Protein AF-A0AAW2EX28-F1 (afdb_monomer)

pLDDT: mean 81.15, std 15.86, range [37.78, 96.88]

Radius of gyration: 15.0 Å; Cα contacts (8 Å, |Δi|>4): 88; chains: 1; bounding box: 44×29×39 Å

Sequence (117 aa):
MNKTNVFTTDLMKIEGVGFDDLTNPDSEKSVLKVTCLFVCLLQKKEIMSGKHFNLENLKKVIDTQIHPSALKNPTYIEKRDHIVDMCNNRVRSKSNECEVLLKFYMCIVKEFTQAAL

InterPro domains:
  IPR006170 Pheromone/general odorant binding protein [PF01395] (33-110)
  IPR036728 Pheromone/general odorant binding protein superfamily [G3DSA:1.10.238.20] (1-113)
  IPR036728 Pheromone/general odorant binding protein superfamily [SSF47565] (33-113)

Secondary structure (DSSP, 8-state):
-------HHHHHHHHH--GGGGGSHHHHHHHHHHHHHHHHHHHHTTSEETTEE-HHHHHHHHHHHS-TTGGG-HHHHHHHHHHHHHHHHHHTT---HHHHHHHHHHHHHHHHHHTT-

Organism: NCBI:txid286306

Mean predicted aligned error: 7.69 Å

Structure (mmCIF, N/CA/C/O backbone):
data_AF-A0AAW2EX28-F1
#
_entry.id   AF-A0AAW2EX28-F1
#
loop_
_atom_site.group_PDB
_atom_site.id
_atom_site.type_symbol
_atom_site.label_atom_id
_atom_site.label_alt_id
_atom_site.label_comp_id
_atom_site.label_asym_id
_atom_site.label_entity_id
_atom_site.label_seq_id
_atom_site.pdbx_PDB_ins_code
_atom_site.Cartn_x
_atom_site.Cartn_y
_atom_site.Cartn_z
_atom_site.occupancy
_atom_site.B_iso_or_equiv
_atom_site.auth_seq_id
_atom_site.auth_comp_id
_atom_site.auth_asym_id
_atom_site.auth_atom_id
_atom_site.pdbx_PDB_model_num
ATOM 1 N N . MET A 1 1 ? -24.920 2.502 9.574 1.00 38.53 1 MET A N 1
ATOM 2 C CA . MET A 1 1 ? -23.735 3.210 10.114 1.00 38.53 1 MET A CA 1
ATOM 3 C C . MET A 1 1 ? -23.399 4.348 9.167 1.00 38.53 1 MET A C 1
ATOM 5 O O . MET A 1 1 ? -23.124 4.064 8.008 1.00 38.53 1 MET A O 1
ATOM 9 N N . ASN A 1 2 ? -23.468 5.600 9.629 1.00 37.78 2 ASN A N 1
ATOM 10 C CA . ASN A 1 2 ? -23.011 6.762 8.862 1.00 37.78 2 ASN A CA 1
ATOM 11 C C . ASN A 1 2 ? -21.507 6.609 8.607 1.00 37.78 2 ASN A C 1
ATOM 13 O O . ASN A 1 2 ? -20.696 6.798 9.512 1.00 37.78 2 ASN A O 1
ATOM 17 N N . LYS A 1 3 ? -21.138 6.181 7.399 1.00 49.06 3 LYS A N 1
ATOM 18 C CA . LYS A 1 3 ? -19.745 6.168 6.961 1.00 49.06 3 LYS A CA 1
ATOM 19 C C . LYS A 1 3 ? -19.385 7.614 6.607 1.00 49.06 3 LYS A C 1
ATOM 21 O O . LYS A 1 3 ? -20.112 8.250 5.854 1.00 49.06 3 LYS A O 1
ATOM 26 N N . THR A 1 4 ? -18.276 8.099 7.164 1.00 58.81 4 THR A N 1
ATOM 27 C CA . THR A 1 4 ? -17.566 9.361 6.863 1.00 58.81 4 THR A CA 1
ATOM 28 C C . THR A 1 4 ? -18.112 10.682 7.438 1.00 58.81 4 THR A C 1
ATOM 30 O O . THR A 1 4 ? -18.662 11.508 6.725 1.00 58.81 4 THR A O 1
ATOM 33 N N . ASN A 1 5 ? -17.796 10.946 8.717 1.00 68.56 5 ASN A N 1
ATOM 34 C CA . ASN A 1 5 ? -17.590 12.307 9.254 1.00 68.56 5 ASN A CA 1
ATOM 35 C C . ASN A 1 5 ? -16.153 12.775 8.936 1.00 68.56 5 ASN A C 1
ATOM 37 O O . ASN A 1 5 ? -15.330 12.943 9.844 1.00 68.56 5 ASN A O 1
ATOM 41 N N . VAL A 1 6 ? -15.830 12.871 7.645 1.00 68.00 6 VAL A N 1
ATOM 42 C CA . VAL A 1 6 ? -14.545 13.402 7.165 1.00 68.00 6 VAL A CA 1
ATOM 43 C C . VAL A 1 6 ? -14.787 14.828 6.707 1.00 68.00 6 VAL A C 1
ATOM 45 O O . VAL A 1 6 ? -15.605 15.058 5.819 1.00 68.00 6 VAL A O 1
ATOM 48 N N . PHE A 1 7 ? -14.106 15.778 7.334 1.00 75.62 7 PHE A N 1
ATOM 49 C CA . PHE A 1 7 ? -14.225 17.194 7.010 1.00 75.62 7 PHE A CA 1
ATOM 50 C C . PHE A 1 7 ? -13.067 17.634 6.112 1.00 75.62 7 PHE A C 1
ATOM 52 O O . PHE A 1 7 ? -12.005 17.015 6.088 1.00 75.62 7 PHE A O 1
ATOM 59 N N . THR A 1 8 ? -13.239 18.741 5.392 1.00 67.19 8 THR A N 1
ATOM 60 C CA . THR A 1 8 ? -12.163 19.346 4.584 1.00 67.19 8 THR A CA 1
ATOM 61 C C . THR A 1 8 ? -10.926 19.676 5.421 1.00 67.19 8 THR A C 1
ATOM 63 O O . THR A 1 8 ? -9.804 19.547 4.943 1.00 67.19 8 THR A O 1
ATOM 66 N N . THR A 1 9 ? -11.115 20.005 6.699 1.00 67.94 9 THR A N 1
ATOM 67 C CA . THR A 1 9 ? -10.035 20.208 7.673 1.00 67.94 9 THR A CA 1
ATOM 68 C C . THR A 1 9 ? -9.255 18.932 7.999 1.00 67.94 9 THR A C 1
ATOM 70 O O . THR A 1 9 ? -8.079 19.025 8.335 1.00 67.94 9 THR A O 1
ATOM 73 N N . ASP A 1 10 ? -9.866 17.746 7.887 1.00 63.66 10 ASP A N 1
ATOM 74 C CA . ASP A 1 10 ? -9.156 16.469 8.025 1.00 63.66 10 ASP A CA 1
ATOM 75 C C . ASP A 1 10 ? -8.267 16.210 6.785 1.00 63.66 10 ASP A C 1
ATOM 77 O O . ASP A 1 10 ? -7.167 15.681 6.924 1.00 63.66 10 ASP A O 1
ATOM 81 N N . LEU A 1 11 ? -8.702 16.632 5.585 1.00 64.25 11 LEU A N 1
ATOM 82 C CA . LEU A 1 11 ? -7.939 16.503 4.330 1.00 64.25 11 LEU A CA 1
ATOM 83 C C . LEU A 1 11 ? -6.726 17.442 4.282 1.00 64.25 11 LEU A C 1
ATOM 85 O O . LEU A 1 11 ? -5.627 17.001 3.958 1.00 64.25 11 LEU A O 1
ATOM 89 N N . MET A 1 12 ? -6.906 18.710 4.669 1.00 64.06 12 MET A N 1
ATOM 90 C CA . MET A 1 12 ? -5.826 19.711 4.696 1.00 64.06 12 MET A CA 1
ATOM 91 C C . MET A 1 12 ? -4.670 19.310 5.620 1.00 64.06 12 MET A C 1
ATOM 93 O O . MET A 1 12 ? -3.519 19.650 5.365 1.00 64.06 12 MET A O 1
ATOM 97 N N . LYS A 1 13 ? -4.954 18.551 6.685 1.00 65.56 13 LYS A N 1
ATOM 98 C CA . LYS A 1 13 ? -3.911 18.040 7.579 1.00 65.56 13 LYS A CA 1
ATOM 99 C C . LYS A 1 13 ? -3.003 17.024 6.893 1.00 65.56 13 LYS A C 1
ATOM 101 O O . LYS A 1 13 ? -1.844 16.952 7.255 1.00 65.56 13 LYS A O 1
ATOM 106 N N . ILE A 1 14 ? -3.472 16.268 5.903 1.00 62.50 14 ILE A N 1
ATOM 107 C CA . ILE A 1 14 ? -2.623 15.287 5.207 1.00 62.50 14 ILE A CA 1
ATOM 108 C C . ILE A 1 14 ? -1.644 15.943 4.243 1.00 62.50 14 ILE A C 1
ATOM 110 O O . ILE A 1 14 ? -0.520 15.466 4.128 1.00 62.50 14 ILE A O 1
ATOM 114 N N . GLU A 1 15 ? -2.032 17.042 3.597 1.00 53.88 15 GLU A N 1
ATOM 115 C CA . GLU A 1 15 ? -1.130 17.794 2.714 1.00 53.88 15 GLU A CA 1
ATOM 116 C C . GLU A 1 15 ? 0.044 18.428 3.481 1.00 53.88 15 GLU A C 1
ATOM 118 O O . GLU A 1 15 ? 1.093 18.673 2.892 1.00 53.88 15 GLU A O 1
ATOM 123 N N . GLY A 1 16 ? -0.108 18.651 4.794 1.00 47.88 16 GLY A N 1
ATOM 124 C CA . GLY A 1 16 ? 0.927 19.209 5.670 1.00 47.88 16 GLY A CA 1
ATOM 125 C C . GLY A 1 16 ? 1.686 18.203 6.544 1.00 47.88 16 GLY A C 1
ATOM 126 O O . GLY A 1 16 ? 2.648 18.602 7.189 1.00 47.88 16 GLY A O 1
ATOM 127 N N . VAL A 1 17 ? 1.284 16.927 6.599 1.00 51.91 17 VAL A N 1
ATOM 128 C CA . VAL A 1 17 ? 1.885 15.933 7.510 1.00 51.91 17 VAL A CA 1
ATOM 129 C C . VAL A 1 17 ? 3.106 15.278 6.859 1.00 51.91 17 VAL A C 1
ATOM 131 O O . VAL A 1 17 ? 2.989 14.413 5.989 1.00 51.91 17 VAL A O 1
ATOM 134 N N . GLY A 1 18 ? 4.298 15.674 7.315 1.00 51.56 18 GLY A N 1
ATOM 135 C CA . GLY A 1 18 ? 5.531 14.911 7.105 1.00 51.56 18 GLY A CA 1
ATOM 136 C C . GLY A 1 18 ? 5.547 13.615 7.931 1.00 51.56 18 GLY A C 1
ATOM 137 O O . GLY A 1 18 ? 4.751 13.445 8.853 1.00 51.56 18 GLY A O 1
ATOM 138 N N . PHE A 1 19 ? 6.471 12.692 7.633 1.00 52.28 19 PHE A N 1
ATOM 139 C CA . PHE A 1 19 ? 6.622 11.426 8.381 1.00 52.28 19 PHE A CA 1
ATOM 140 C C . PHE A 1 19 ? 6.750 11.620 9.898 1.00 52.28 19 PHE A C 1
ATOM 142 O O . PHE A 1 19 ? 6.268 10.780 10.658 1.00 52.28 19 PHE A O 1
ATOM 149 N N . ASP A 1 20 ? 7.344 12.736 10.319 1.00 52.22 20 ASP A N 1
ATOM 150 C CA . ASP A 1 20 ? 7.580 13.070 11.723 1.00 52.22 20 ASP A CA 1
ATOM 151 C C . ASP A 1 20 ? 6.325 13.600 12.443 1.00 52.22 20 ASP A C 1
ATOM 153 O O . ASP A 1 20 ? 6.171 13.390 13.648 1.00 52.22 20 ASP A O 1
ATOM 157 N N . ASP A 1 21 ? 5.364 14.182 11.715 1.00 52.53 21 ASP A N 1
ATOM 158 C CA . ASP A 1 21 ? 4.127 14.747 12.283 1.00 52.53 21 ASP A CA 1
ATOM 159 C C . ASP A 1 21 ? 3.092 13.685 12.678 1.00 52.53 21 ASP A C 1
ATOM 161 O O . ASP A 1 21 ? 2.112 13.983 13.365 1.00 52.53 21 ASP A O 1
ATOM 165 N N . LEU 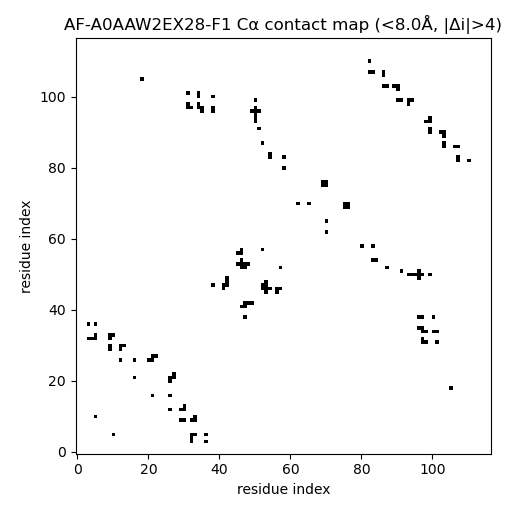A 1 22 ? 3.307 12.425 12.289 1.00 53.34 22 LEU A N 1
ATOM 166 C CA . LEU A 1 22 ? 2.454 11.283 12.641 1.00 53.34 22 LEU A CA 1
ATOM 167 C C . LEU A 1 22 ? 2.624 10.819 14.098 1.00 53.34 22 LEU A C 1
ATOM 169 O O . LEU A 1 22 ? 1.967 9.868 14.516 1.00 53.34 22 LEU A O 1
ATOM 173 N N . THR A 1 23 ? 3.496 11.476 14.868 1.00 51.41 23 THR A N 1
ATOM 174 C CA . THR A 1 23 ? 3.657 11.264 16.317 1.00 51.41 23 THR A CA 1
ATOM 175 C C . THR A 1 23 ? 2.709 12.118 17.168 1.00 51.41 23 THR A C 1
ATOM 177 O O . THR A 1 23 ? 2.577 11.867 18.366 1.00 51.41 23 THR A O 1
ATOM 180 N N . ASN A 1 24 ? 2.010 13.095 16.574 1.00 58.97 24 ASN A N 1
ATOM 181 C CA . ASN A 1 24 ? 0.991 13.883 17.266 1.00 58.97 24 ASN A CA 1
ATOM 182 C C . ASN A 1 24 ? -0.359 13.115 17.321 1.00 58.97 24 ASN A C 1
ATOM 184 O O . ASN A 1 24 ? -0.897 12.745 16.279 1.00 58.97 24 ASN A O 1
ATOM 188 N N . PRO A 1 25 ? -0.973 12.902 18.500 1.00 59.25 25 PRO A N 1
ATOM 189 C CA . PRO A 1 25 ? -2.233 12.152 18.621 1.00 59.25 25 PRO A CA 1
ATOM 190 C C . PRO A 1 25 ? -3.410 12.734 17.813 1.00 59.25 25 PRO A C 1
ATOM 192 O O . PRO A 1 25 ? -4.261 11.997 17.303 1.00 59.25 25 PRO A O 1
ATOM 195 N N . ASP A 1 26 ? -3.474 14.062 17.671 1.00 61.19 26 ASP A N 1
ATOM 196 C CA . ASP A 1 26 ? -4.549 14.735 16.930 1.00 61.19 26 ASP A CA 1
ATOM 197 C C . ASP A 1 26 ? -4.356 14.647 15.409 1.00 61.19 26 ASP A C 1
ATOM 199 O O . ASP A 1 26 ? -5.339 14.617 14.647 1.00 61.19 26 ASP A O 1
ATOM 203 N N . SER A 1 27 ? -3.100 14.581 14.951 1.00 65.00 27 SER A N 1
ATOM 204 C CA . SER A 1 27 ? -2.789 14.298 13.549 1.00 65.00 27 SER A CA 1
ATOM 205 C C . SER A 1 27 ? -3.078 12.827 13.245 1.00 65.00 27 SER A C 1
ATOM 207 O O . SER A 1 27 ? -3.762 12.556 12.262 1.00 65.00 27 SER A O 1
ATOM 209 N N . GLU A 1 28 ? -2.716 11.894 14.135 1.00 68.31 28 GLU A N 1
ATOM 210 C CA . GLU A 1 28 ? -2.974 10.456 13.987 1.00 68.31 28 GLU A CA 1
ATOM 211 C C . GLU A 1 28 ? -4.470 10.160 13.797 1.00 68.31 28 GLU A C 1
ATOM 213 O O . GLU A 1 28 ? -4.863 9.444 12.871 1.00 68.31 28 GLU A O 1
ATOM 218 N N . LYS A 1 29 ? -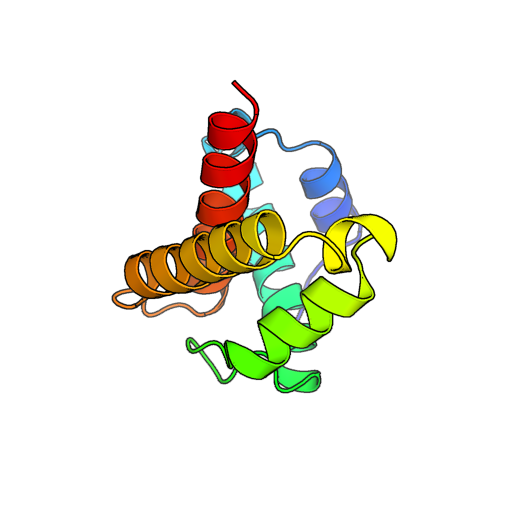5.339 10.782 14.606 1.00 76.25 29 LYS A N 1
ATOM 219 C CA . LYS A 1 29 ? -6.797 10.619 14.486 1.00 76.25 29 LYS A CA 1
ATOM 220 C C . LYS A 1 29 ? -7.356 11.187 13.179 1.00 76.25 29 LYS A C 1
ATOM 222 O O . LYS A 1 29 ? -8.249 10.585 12.579 1.00 76.25 29 LYS A O 1
ATOM 227 N N . SER A 1 30 ? -6.863 12.349 12.749 1.00 76.75 30 SER A N 1
ATOM 228 C CA . SER A 1 30 ? -7.306 12.990 11.501 1.00 76.75 30 SER A CA 1
ATOM 229 C C . SER A 1 30 ? -6.848 12.173 10.285 1.00 76.75 30 SER A C 1
ATOM 231 O O . SER A 1 30 ? -7.639 11.890 9.385 1.00 76.75 30 SER A O 1
ATOM 233 N N . VAL A 1 31 ? -5.602 11.694 10.314 1.00 79.69 31 VAL A N 1
ATOM 234 C CA . VAL A 1 31 ? -5.014 10.829 9.287 1.00 79.69 31 VAL A CA 1
ATOM 235 C C . VAL A 1 31 ? -5.775 9.510 9.188 1.00 79.69 31 VAL A C 1
ATOM 237 O O . VAL A 1 31 ? -6.139 9.113 8.084 1.00 79.69 31 VAL A O 1
ATOM 240 N N . LEU A 1 32 ? -6.110 8.869 10.315 1.00 82.69 32 LEU A N 1
ATOM 241 C CA . LEU A 1 32 ? -6.906 7.636 10.324 1.00 82.69 32 LEU A CA 1
ATOM 242 C C . LEU A 1 32 ? -8.295 7.813 9.697 1.00 82.69 32 LEU A C 1
ATOM 244 O O . LEU A 1 32 ? -8.761 6.936 8.972 1.00 82.69 32 LEU A O 1
ATOM 248 N N . LYS A 1 33 ? -8.971 8.944 9.936 1.00 84.75 33 LYS A N 1
ATOM 249 C CA . LYS A 1 33 ? -10.270 9.219 9.296 1.00 84.75 33 LYS A CA 1
ATOM 250 C C . LYS A 1 33 ? -10.155 9.293 7.778 1.00 84.75 33 LYS A C 1
ATOM 252 O O . LYS A 1 33 ? -11.003 8.752 7.068 1.00 84.75 33 LYS A O 1
ATOM 257 N N . VAL A 1 34 ? -9.129 9.973 7.279 1.00 83.38 34 VAL A N 1
ATOM 258 C CA . VAL A 1 34 ? -8.938 10.120 5.838 1.00 83.38 34 VAL A CA 1
ATOM 259 C C . VAL A 1 34 ? -8.435 8.820 5.217 1.00 83.38 34 VAL A C 1
ATOM 261 O O . VAL A 1 34 ? -8.909 8.453 4.144 1.00 83.38 34 VAL A O 1
ATOM 264 N N . THR A 1 35 ? -7.572 8.049 5.884 1.00 87.06 35 THR A N 1
ATOM 265 C CA . THR A 1 35 ? -7.240 6.709 5.382 1.00 87.06 35 THR A CA 1
ATOM 266 C C . THR A 1 35 ? -8.461 5.801 5.366 1.00 87.06 35 THR A C 1
ATOM 268 O O . THR A 1 35 ? -8.633 5.071 4.396 1.00 87.06 35 THR A O 1
ATOM 271 N N . CYS A 1 36 ? -9.387 5.904 6.325 1.00 90.75 36 CYS A N 1
ATOM 272 C CA . CYS A 1 36 ? -10.675 5.210 6.228 1.00 90.75 36 CYS A CA 1
ATOM 273 C C . CYS A 1 36 ? -11.513 5.654 5.013 1.00 90.75 36 CYS A C 1
ATOM 275 O O . CYS A 1 36 ? -12.166 4.820 4.381 1.00 90.75 36 CYS A O 1
ATOM 277 N N . LEU A 1 37 ? -11.498 6.944 4.652 1.00 89.25 37 LEU A N 1
ATOM 278 C CA . LEU A 1 37 ? -12.126 7.411 3.410 1.00 89.25 37 LEU A CA 1
ATOM 279 C C . LEU A 1 37 ? -11.468 6.762 2.187 1.00 89.25 37 LEU A C 1
ATOM 281 O O . LEU A 1 37 ? -12.174 6.250 1.318 1.00 89.25 37 LEU A O 1
ATOM 285 N N . PHE A 1 38 ? -10.136 6.724 2.135 1.00 88.69 38 PHE A N 1
ATOM 286 C CA . PHE A 1 38 ? -9.421 6.066 1.044 1.00 88.69 38 PHE A CA 1
ATOM 287 C C . PHE A 1 38 ? -9.695 4.564 0.986 1.00 88.69 38 PHE A C 1
ATOM 289 O O . PHE A 1 38 ? -9.922 4.059 -0.107 1.00 88.69 38 PHE A O 1
ATOM 296 N N . VAL A 1 39 ? -9.776 3.857 2.117 1.00 93.00 39 VAL A N 1
ATOM 297 C CA . VAL A 1 39 ? -10.197 2.445 2.139 1.00 93.00 39 VAL A CA 1
ATOM 298 C C . VAL A 1 39 ? -11.559 2.281 1.465 1.00 93.00 39 VAL A C 1
ATOM 300 O O . VAL A 1 39 ? -11.704 1.425 0.597 1.00 93.00 39 VAL A O 1
ATOM 303 N N . CYS A 1 40 ? -12.537 3.132 1.789 1.00 91.94 40 CYS A N 1
ATOM 304 C CA . CYS A 1 40 ? -13.861 3.092 1.161 1.00 91.94 40 CYS A CA 1
ATOM 305 C C . CYS A 1 40 ? -13.782 3.270 -0.370 1.00 91.94 40 CYS A C 1
ATOM 307 O O . CYS A 1 40 ? -14.419 2.534 -1.128 1.00 91.94 40 CYS A O 1
ATOM 309 N N . LEU A 1 41 ? -12.961 4.214 -0.841 1.00 90.31 41 LEU A N 1
ATOM 310 C CA . LEU A 1 41 ? -12.749 4.451 -2.272 1.00 90.31 41 LEU A CA 1
ATOM 311 C C . LEU A 1 41 ? -12.033 3.278 -2.959 1.00 90.31 41 LEU A C 1
ATOM 313 O O . LEU A 1 41 ? -12.440 2.865 -4.045 1.00 90.31 41 LEU A O 1
ATOM 317 N N . LEU A 1 42 ? -11.003 2.718 -2.323 1.00 92.06 42 LEU A N 1
ATOM 318 C CA . LEU A 1 42 ? -10.237 1.578 -2.831 1.00 92.06 42 LEU A CA 1
ATOM 319 C C . LEU A 1 42 ? -11.077 0.298 -2.868 1.00 92.06 42 LEU A C 1
ATOM 321 O O . LEU A 1 42 ? -10.948 -0.483 -3.809 1.00 92.06 42 LEU A O 1
ATOM 325 N N . GLN A 1 43 ? -11.981 0.109 -1.905 1.00 94.38 43 GLN A N 1
ATOM 326 C CA . GLN A 1 43 ? -12.970 -0.970 -1.926 1.00 94.38 43 GLN A CA 1
ATOM 327 C C . GLN A 1 43 ? -13.938 -0.819 -3.100 1.00 94.38 43 GLN A C 1
ATOM 329 O O . GLN A 1 43 ? -14.170 -1.776 -3.834 1.00 94.38 43 GLN A O 1
ATOM 334 N N . LYS A 1 44 ? -14.438 0.398 -3.357 1.00 92.06 44 LYS A N 1
ATOM 335 C CA . LYS A 1 44 ? -15.291 0.681 -4.526 1.00 92.06 44 LYS A CA 1
ATOM 336 C C . LYS A 1 44 ? -14.571 0.452 -5.865 1.00 92.06 44 LYS A C 1
ATOM 338 O O . LYS A 1 44 ? -15.226 0.233 -6.879 1.00 92.06 44 LYS A O 1
ATOM 343 N N . LYS A 1 45 ? -13.240 0.533 -5.877 1.00 88.94 45 LYS A N 1
ATOM 344 C CA . LYS A 1 45 ? -12.381 0.274 -7.042 1.00 88.94 45 LYS A CA 1
ATOM 345 C C . LYS A 1 45 ? -11.845 -1.160 -7.099 1.00 88.94 45 LYS A C 1
ATOM 347 O O . LYS A 1 45 ? -11.009 -1.435 -7.950 1.00 88.94 45 LYS A O 1
ATOM 352 N N . GLU A 1 46 ? -12.288 -2.043 -6.202 1.00 93.38 46 GLU A N 1
ATOM 353 C CA . GLU A 1 46 ? -11.845 -3.445 -6.132 1.00 93.38 46 GLU A CA 1
ATOM 354 C C . GLU A 1 46 ? -10.320 -3.604 -5.961 1.00 93.38 46 GLU A C 1
ATOM 356 O O . GLU A 1 46 ? -9.716 -4.602 -6.362 1.00 93.38 46 GLU A O 1
ATOM 361 N N . ILE A 1 47 ? -9.682 -2.598 -5.353 1.00 94.81 47 ILE A N 1
ATOM 362 C CA . ILE A 1 47 ? -8.257 -2.600 -4.991 1.00 94.81 47 ILE A CA 1
ATOM 363 C C . ILE A 1 47 ? -8.076 -3.151 -3.574 1.00 94.81 47 ILE A C 1
ATOM 365 O O . ILE A 1 47 ? -7.041 -3.732 -3.258 1.00 94.81 47 ILE A O 1
ATOM 369 N N . MET A 1 48 ? -9.086 -3.002 -2.716 1.00 94.69 48 MET A N 1
ATOM 370 C CA . MET A 1 48 ? -9.112 -3.588 -1.378 1.00 94.69 48 MET A CA 1
ATOM 371 C C . MET A 1 48 ? -10.409 -4.357 -1.140 1.00 94.69 48 MET A C 1
ATOM 373 O O . MET A 1 48 ? -11.464 -3.989 -1.647 1.00 94.69 48 MET A O 1
ATOM 377 N N . SER A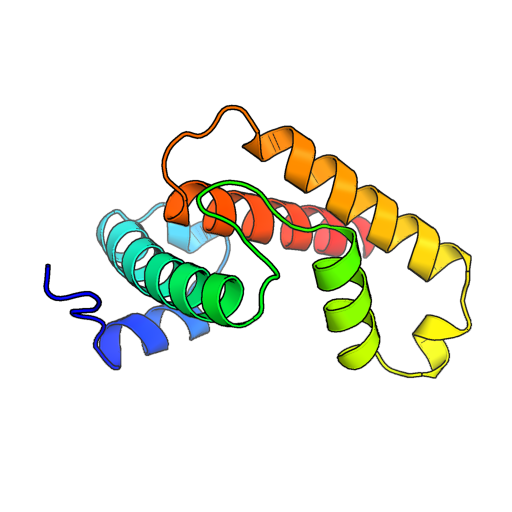 1 49 ? -10.338 -5.392 -0.3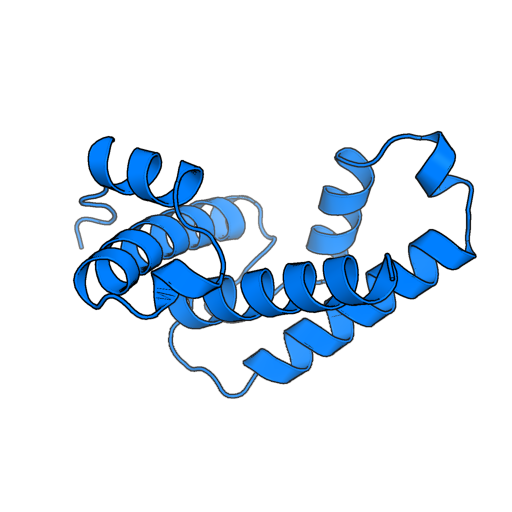08 1.00 94.56 49 SER A N 1
ATOM 378 C CA . SER A 1 49 ? -11.498 -6.087 0.253 1.00 94.56 49 SER A CA 1
ATOM 379 C C . SER A 1 49 ? -11.289 -6.260 1.755 1.00 94.56 49 SER A C 1
ATOM 381 O O . SER A 1 49 ? -10.469 -7.067 2.210 1.00 94.56 49 SER A O 1
ATOM 383 N N . GLY A 1 50 ? -11.974 -5.420 2.536 1.00 92.19 50 GLY A N 1
ATOM 384 C CA . GLY A 1 50 ? -11.681 -5.246 3.956 1.00 92.19 50 GLY A CA 1
ATOM 385 C C . GLY A 1 50 ? -10.217 -4.853 4.164 1.00 92.19 50 GLY A C 1
ATOM 386 O O . GLY A 1 50 ? -9.740 -3.865 3.612 1.00 92.19 50 GLY A O 1
ATOM 387 N N . LYS A 1 51 ? -9.489 -5.686 4.913 1.00 93.12 51 LYS A N 1
ATOM 388 C CA . LYS A 1 51 ? -8.067 -5.510 5.249 1.00 93.12 51 LYS A CA 1
ATOM 389 C C . LYS A 1 51 ? -7.069 -6.048 4.212 1.00 93.12 51 LYS A C 1
ATOM 391 O O . LYS A 1 51 ? -5.872 -6.037 4.476 1.00 93.12 51 LYS A O 1
ATOM 396 N N . HIS A 1 52 ? -7.531 -6.590 3.087 1.00 95.50 52 HIS A N 1
ATOM 397 C CA . HIS A 1 52 ? -6.659 -7.233 2.101 1.00 95.50 52 HIS A CA 1
ATOM 398 C C . HIS A 1 52 ? -6.577 -6.403 0.823 1.00 95.50 52 HIS A C 1
ATOM 400 O O . HIS A 1 52 ? -7.601 -5.936 0.325 1.00 95.50 52 HIS A O 1
ATOM 406 N N . PHE A 1 53 ? -5.373 -6.264 0.272 1.00 96.00 53 PHE A N 1
ATOM 407 C CA . PHE A 1 53 ? -5.152 -5.646 -1.031 1.00 96.00 53 PHE A CA 1
ATOM 408 C C . PHE A 1 53 ? -5.267 -6.676 -2.155 1.00 96.00 53 PHE A C 1
ATOM 410 O O . PHE A 1 53 ? -4.710 -7.771 -2.070 1.00 96.00 53 PHE A O 1
ATOM 417 N N . ASN A 1 54 ? -5.921 -6.291 -3.246 1.00 96.75 54 ASN A N 1
ATOM 418 C CA . ASN A 1 54 ? -5.721 -6.913 -4.544 1.00 96.75 54 ASN A CA 1
ATOM 419 C C . ASN A 1 54 ? -4.458 -6.298 -5.165 1.00 96.75 54 ASN A C 1
ATOM 421 O O . ASN A 1 54 ? -4.509 -5.236 -5.788 1.00 96.75 54 ASN A O 1
ATOM 425 N N . LEU A 1 55 ? -3.314 -6.949 -4.942 1.00 95.31 55 LEU A N 1
ATOM 426 C CA . LEU A 1 55 ? -2.008 -6.431 -5.359 1.00 95.31 55 LEU A CA 1
ATOM 427 C C . LEU A 1 55 ? -1.880 -6.299 -6.876 1.00 95.31 55 LEU A C 1
ATOM 429 O O . LEU A 1 55 ? -1.218 -5.380 -7.344 1.00 95.31 55 LEU A O 1
ATOM 433 N N . GLU A 1 56 ? -2.543 -7.161 -7.645 1.00 94.81 56 GLU A N 1
ATOM 434 C CA . GLU A 1 56 ? -2.537 -7.073 -9.104 1.00 94.81 56 GLU A CA 1
ATOM 435 C C . GLU A 1 56 ? -3.249 -5.799 -9.580 1.00 94.81 56 GLU A C 1
ATOM 437 O O . GLU A 1 56 ? -2.685 -5.018 -10.348 1.00 94.81 56 GLU A O 1
ATOM 442 N N . ASN A 1 57 ? -4.458 -5.538 -9.074 1.00 94.44 57 ASN A N 1
ATOM 443 C CA . ASN A 1 57 ? -5.194 -4.315 -9.401 1.00 94.44 57 ASN A CA 1
ATOM 444 C C . ASN A 1 57 ? -4.469 -3.065 -8.896 1.00 94.44 57 ASN A C 1
ATOM 446 O O . ASN A 1 57 ? -4.420 -2.058 -9.601 1.00 94.44 57 ASN A O 1
ATOM 450 N N . LEU A 1 58 ? -3.874 -3.130 -7.702 1.00 94.12 58 LEU A N 1
ATOM 451 C CA . LEU A 1 58 ? -3.083 -2.032 -7.156 1.00 94.12 58 LEU A CA 1
ATOM 452 C C . LEU A 1 58 ? -1.893 -1.690 -8.063 1.00 94.12 58 LEU A C 1
ATOM 454 O O . LEU A 1 58 ? -1.718 -0.524 -8.408 1.00 94.12 58 LEU A O 1
ATOM 458 N N . LYS A 1 59 ? -1.107 -2.691 -8.481 1.00 93.44 59 LYS A N 1
ATOM 459 C CA . LYS A 1 59 ? 0.049 -2.504 -9.373 1.00 93.44 59 LYS A CA 1
ATOM 460 C C . LYS A 1 59 ? -0.370 -1.889 -10.711 1.00 93.44 59 LYS A C 1
ATOM 462 O O . LYS A 1 59 ? 0.226 -0.895 -11.114 1.00 93.44 59 LYS A O 1
ATOM 467 N N . LYS A 1 60 ? -1.471 -2.361 -11.311 1.00 91.75 60 LYS A N 1
ATOM 468 C CA . LYS A 1 60 ? -2.047 -1.765 -12.534 1.00 91.75 60 LYS A CA 1
ATOM 469 C C . LYS A 1 60 ? -2.437 -0.301 -12.345 1.00 91.75 60 LYS A C 1
ATOM 471 O O . LYS A 1 60 ? -2.185 0.525 -13.214 1.00 91.75 60 LYS A O 1
ATOM 476 N N . VAL A 1 61 ? -3.050 0.049 -11.215 1.00 89.69 61 VAL A N 1
ATOM 477 C CA . VAL A 1 61 ? -3.395 1.449 -10.924 1.00 89.69 61 VAL A CA 1
ATOM 478 C C . VAL A 1 61 ? -2.135 2.292 -10.766 1.00 89.69 61 VAL A C 1
ATOM 480 O O . VAL A 1 61 ? -2.081 3.393 -11.307 1.00 89.69 61 VAL A O 1
ATOM 483 N N . ILE A 1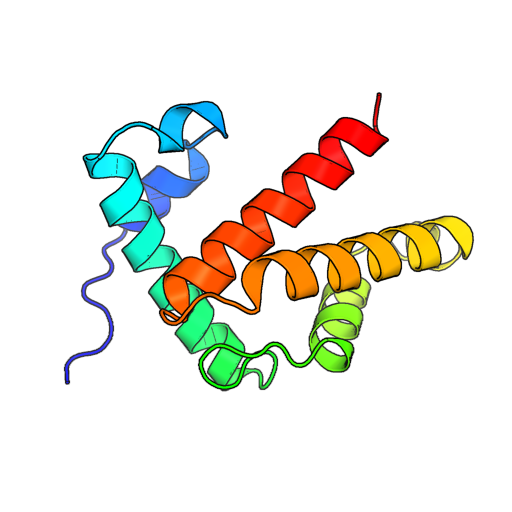 62 ? -1.106 1.773 -10.096 1.00 88.56 62 ILE A N 1
ATOM 484 C CA . ILE A 1 62 ? 0.185 2.456 -9.994 1.00 88.56 62 ILE A CA 1
ATOM 485 C C . ILE A 1 62 ? 0.799 2.659 -11.390 1.00 88.56 62 ILE A C 1
ATOM 487 O O . ILE A 1 62 ? 1.264 3.760 -11.675 1.00 88.56 62 ILE A O 1
ATOM 491 N N . ASP A 1 63 ? 0.719 1.671 -12.288 1.00 89.06 63 ASP A N 1
ATOM 492 C CA . ASP A 1 63 ? 1.183 1.813 -13.675 1.00 89.06 63 ASP A CA 1
ATOM 493 C C . ASP A 1 63 ? 0.516 2.999 -14.387 1.00 89.06 63 ASP A C 1
ATOM 495 O O . ASP A 1 63 ? 1.191 3.766 -15.069 1.00 89.06 63 ASP A O 1
ATOM 499 N N . THR A 1 64 ? -0.792 3.210 -14.185 1.00 86.88 64 THR A N 1
ATOM 500 C CA . THR A 1 64 ? -1.518 4.329 -14.822 1.00 86.88 64 THR A CA 1
ATOM 501 C C . THR A 1 64 ? -1.105 5.717 -14.328 1.00 86.88 64 THR A C 1
ATOM 503 O O . THR A 1 64 ? -1.398 6.704 -14.998 1.00 86.88 64 THR A O 1
ATOM 506 N N . GLN A 1 65 ? -0.445 5.809 -13.171 1.00 82.81 65 GLN A N 1
ATOM 507 C CA . GLN A 1 65 ? -0.040 7.074 -12.545 1.00 82.81 65 GLN A CA 1
ATOM 508 C C . GLN A 1 65 ? 1.429 7.428 -12.811 1.00 82.81 65 GLN A C 1
ATOM 510 O O . GLN A 1 65 ? 1.888 8.510 -12.446 1.00 82.81 65 GLN A O 1
ATOM 515 N N . ILE A 1 66 ? 2.190 6.517 -13.420 1.00 82.75 66 ILE A N 1
ATOM 516 C CA . ILE A 1 66 ? 3.630 6.661 -13.627 1.00 82.75 66 ILE A CA 1
ATOM 517 C C . ILE A 1 66 ? 3.913 7.083 -15.070 1.00 82.75 66 ILE A C 1
ATOM 519 O O . ILE A 1 66 ? 3.244 6.664 -16.013 1.00 82.75 66 ILE A O 1
ATOM 523 N N . HIS A 1 67 ? 4.938 7.920 -15.255 1.00 83.94 67 HIS A N 1
ATOM 524 C CA . HIS A 1 67 ? 5.330 8.385 -16.581 1.00 83.94 67 HIS A CA 1
ATOM 525 C C . HIS A 1 67 ? 5.687 7.196 -17.504 1.00 83.94 67 HIS A C 1
ATOM 527 O O . HIS A 1 67 ? 6.450 6.316 -17.088 1.00 83.94 67 HIS A O 1
ATOM 533 N N . PRO A 1 68 ? 5.241 7.177 -18.778 1.00 83.31 68 PRO A N 1
ATOM 534 C CA . PRO A 1 68 ? 5.456 6.042 -19.681 1.00 83.31 68 PRO A CA 1
ATOM 535 C C . PRO A 1 68 ? 6.920 5.625 -19.870 1.00 83.31 68 PRO A C 1
ATOM 537 O O . PRO A 1 68 ? 7.198 4.474 -20.188 1.00 83.31 68 PRO A O 1
ATOM 540 N N . SER A 1 69 ? 7.879 6.538 -19.684 1.00 83.75 69 SER A N 1
ATOM 541 C CA . SER A 1 69 ? 9.310 6.207 -19.749 1.00 83.75 69 SER A CA 1
ATOM 542 C C . SER A 1 69 ? 9.787 5.342 -18.578 1.00 83.75 69 SER A C 1
ATOM 544 O O . SER A 1 69 ? 10.645 4.490 -18.782 1.00 83.75 69 SER A O 1
ATOM 546 N N . ALA A 1 70 ? 9.223 5.509 -17.379 1.00 79.19 70 ALA A N 1
ATOM 547 C CA . ALA A 1 70 ? 9.559 4.680 -16.222 1.00 79.19 70 ALA A CA 1
ATOM 548 C C . ALA A 1 70 ? 8.972 3.265 -16.354 1.00 79.19 70 ALA A C 1
ATOM 550 O O . ALA A 1 70 ? 9.616 2.300 -15.952 1.00 79.19 70 ALA A O 1
ATOM 551 N N . LEU A 1 71 ? 7.823 3.120 -17.026 1.00 82.31 71 LEU A N 1
ATOM 552 C CA . LEU A 1 71 ? 7.250 1.814 -17.388 1.00 82.31 71 LEU A CA 1
ATOM 553 C C . LEU A 1 71 ? 8.090 1.039 -18.415 1.00 82.31 71 LEU A C 1
ATOM 555 O O . LEU A 1 71 ? 7.945 -0.170 -18.550 1.00 82.31 71 LEU A O 1
ATOM 559 N N . LYS A 1 72 ? 8.985 1.710 -19.146 1.00 87.38 72 LYS A N 1
ATOM 560 C CA . LYS A 1 72 ? 9.920 1.042 -20.065 1.00 87.38 72 LYS A CA 1
ATOM 561 C C . LYS A 1 72 ? 11.172 0.517 -19.368 1.00 87.38 72 LYS A C 1
ATOM 563 O O . LYS A 1 72 ? 11.981 -0.122 -20.031 1.00 87.38 72 LYS A O 1
ATOM 568 N N . ASN A 1 73 ? 11.355 0.800 -18.078 1.00 88.44 73 ASN A N 1
ATOM 569 C CA . ASN A 1 73 ? 12.490 0.327 -17.297 1.00 88.44 73 ASN A CA 1
ATOM 570 C C . ASN A 1 73 ? 12.074 -0.909 -16.471 1.00 88.44 73 ASN A C 1
ATOM 572 O O . ASN A 1 73 ? 11.418 -0.746 -15.438 1.00 88.44 73 ASN A O 1
ATOM 576 N N . PRO A 1 74 ? 12.467 -2.135 -16.874 1.00 88.25 74 PRO A N 1
ATOM 577 C CA . PRO A 1 74 ? 12.088 -3.358 -16.163 1.00 88.25 74 PRO A CA 1
ATOM 578 C C . PRO A 1 74 ? 12.573 -3.362 -14.712 1.00 88.25 74 PRO A C 1
ATOM 580 O O . PRO A 1 74 ? 11.836 -3.756 -13.817 1.00 88.25 74 PRO A O 1
ATOM 583 N N . THR A 1 75 ? 13.769 -2.825 -14.457 1.00 90.06 75 THR A N 1
ATOM 584 C CA . THR A 1 75 ? 14.346 -2.739 -13.109 1.00 90.06 75 THR A CA 1
ATOM 585 C C . THR A 1 75 ? 13.518 -1.844 -12.190 1.00 90.06 75 THR A C 1
ATOM 587 O O . THR A 1 75 ? 13.385 -2.123 -10.999 1.00 90.06 75 THR A O 1
ATOM 590 N N . TYR A 1 76 ? 12.932 -0.771 -12.726 1.00 87.50 7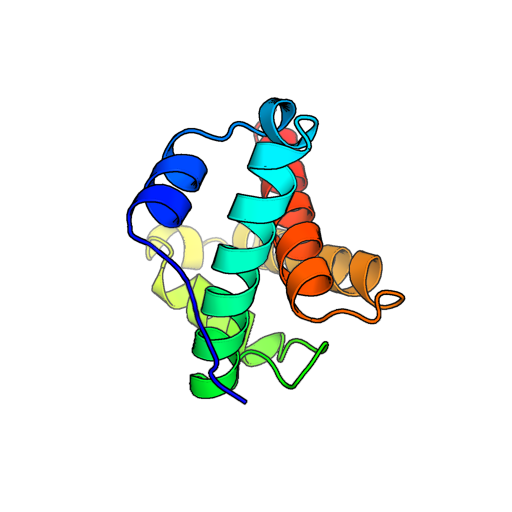6 TYR A N 1
ATOM 591 C CA . TYR A 1 76 ? 12.033 0.084 -11.953 1.00 87.50 76 TYR A CA 1
ATOM 592 C C . TYR A 1 76 ? 10.737 -0.653 -11.587 1.00 87.50 76 TYR A C 1
ATOM 594 O O . TYR A 1 76 ? 10.310 -0.600 -10.432 1.00 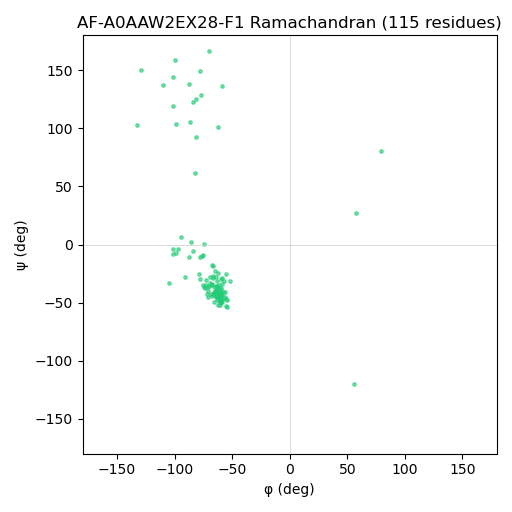87.50 76 TYR A O 1
ATOM 602 N N . ILE A 1 77 ? 10.146 -1.370 -12.549 1.00 90.12 77 ILE A N 1
ATOM 603 C CA . ILE A 1 77 ? 8.933 -2.176 -12.344 1.00 90.12 77 ILE A CA 1
ATOM 604 C C . ILE A 1 77 ? 9.175 -3.257 -11.286 1.00 90.12 77 ILE A C 1
ATOM 606 O O . ILE A 1 77 ? 8.414 -3.346 -10.326 1.00 90.12 77 ILE A O 1
ATOM 610 N N . GLU A 1 78 ? 10.263 -4.019 -11.411 1.00 92.38 78 GLU A N 1
ATOM 611 C CA . GLU A 1 78 ? 10.633 -5.070 -10.456 1.00 92.38 78 GLU A CA 1
ATOM 612 C C . GLU A 1 78 ? 10.842 -4.509 -9.046 1.00 92.38 78 GLU A C 1
ATOM 614 O O . GLU A 1 78 ? 10.306 -5.045 -8.075 1.00 92.38 78 GLU A O 1
ATOM 619 N N . LYS A 1 79 ? 11.572 -3.390 -8.922 1.00 91.31 79 LYS A N 1
ATOM 620 C CA . LYS A 1 79 ? 11.816 -2.738 -7.627 1.00 91.31 79 LYS A CA 1
ATOM 621 C C . LYS A 1 79 ? 10.515 -2.256 -6.988 1.00 91.31 79 LYS A C 1
ATOM 623 O O . LYS A 1 79 ? 10.293 -2.496 -5.802 1.00 91.31 79 LYS A O 1
ATOM 628 N N . ARG A 1 80 ? 9.644 -1.600 -7.759 1.00 91.62 80 ARG A N 1
ATOM 629 C CA . ARG A 1 80 ? 8.329 -1.155 -7.280 1.00 91.62 80 ARG A CA 1
ATOM 630 C C . ARG A 1 80 ? 7.481 -2.339 -6.823 1.00 91.62 80 ARG A C 1
ATOM 632 O O . ARG A 1 80 ? 6.922 -2.284 -5.730 1.00 91.62 80 ARG A O 1
ATOM 639 N N . ASP A 1 81 ? 7.377 -3.384 -7.638 1.00 94.94 81 ASP A N 1
ATOM 640 C CA . ASP A 1 81 ? 6.549 -4.549 -7.325 1.00 94.94 81 ASP A CA 1
ATOM 641 C C . ASP A 1 81 ? 7.043 -5.258 -6.066 1.00 94.94 81 ASP A C 1
ATOM 643 O O . ASP A 1 81 ? 6.235 -5.594 -5.200 1.00 94.94 81 ASP A O 1
ATOM 647 N N . HIS A 1 82 ? 8.364 -5.384 -5.913 1.00 95.50 82 HIS A N 1
ATOM 648 C CA . HIS A 1 82 ? 8.977 -5.911 -4.701 1.00 95.50 82 HIS A CA 1
ATOM 649 C C . HIS A 1 82 ? 8.623 -5.078 -3.460 1.00 95.50 82 HIS A C 1
ATOM 651 O O . HIS A 1 82 ? 8.224 -5.639 -2.438 1.00 95.50 82 HIS A O 1
ATOM 657 N N . ILE A 1 83 ? 8.724 -3.744 -3.544 1.00 94.38 83 ILE A N 1
ATOM 658 C CA . ILE A 1 83 ? 8.361 -2.833 -2.446 1.00 94.38 83 ILE A CA 1
ATOM 659 C C . ILE A 1 83 ? 6.880 -2.997 -2.076 1.00 94.38 83 ILE A C 1
ATOM 661 O O . ILE A 1 83 ? 6.552 -3.122 -0.895 1.00 94.38 83 ILE A O 1
ATOM 665 N N . VAL A 1 84 ? 5.988 -3.053 -3.072 1.00 95.25 84 VAL A N 1
ATOM 666 C CA . VAL A 1 84 ? 4.545 -3.260 -2.868 1.00 95.25 84 VAL A CA 1
ATOM 667 C C . VAL A 1 84 ? 4.267 -4.575 -2.141 1.00 95.25 84 VAL A C 1
ATOM 669 O O . VAL A 1 84 ? 3.564 -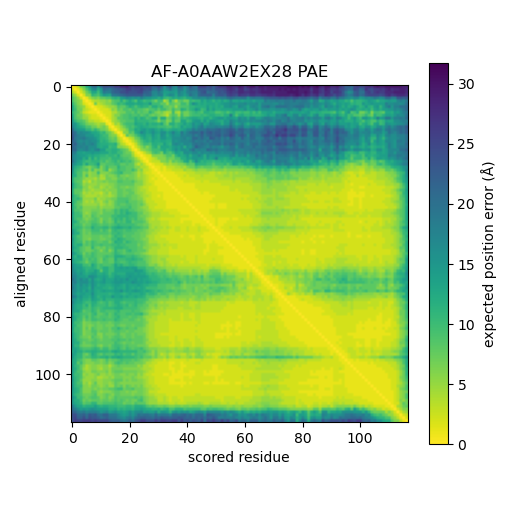4.582 -1.126 1.00 95.25 84 VAL A O 1
ATOM 672 N N . ASP A 1 85 ? 4.848 -5.677 -2.608 1.00 96.69 85 ASP A N 1
ATOM 673 C CA . ASP A 1 85 ? 4.609 -7.002 -2.031 1.00 96.69 85 ASP A CA 1
ATOM 674 C C . ASP A 1 85 ? 5.155 -7.098 -0.601 1.00 96.69 85 ASP A C 1
ATOM 676 O O . ASP A 1 85 ? 4.491 -7.600 0.315 1.00 96.69 85 ASP A O 1
ATOM 680 N N . MET A 1 86 ? 6.349 -6.552 -0.379 1.00 96.88 86 MET A N 1
ATOM 681 C CA . MET A 1 86 ? 6.990 -6.519 0.928 1.00 96.88 86 MET A CA 1
ATOM 682 C C . MET A 1 86 ? 6.191 -5.672 1.932 1.00 96.88 86 MET A C 1
ATOM 684 O O . MET A 1 86 ? 5.924 -6.130 3.049 1.00 96.88 86 MET A O 1
ATOM 688 N N . CYS A 1 87 ? 5.728 -4.483 1.537 1.00 96.06 87 CYS A N 1
ATOM 689 C CA . CYS A 1 87 ? 4.913 -3.633 2.402 1.00 96.06 87 CYS A CA 1
ATOM 690 C C . CYS A 1 87 ? 3.553 -4.258 2.728 1.00 96.06 87 CYS A C 1
ATOM 692 O O . CYS A 1 87 ? 3.101 -4.166 3.872 1.00 96.06 87 CYS A O 1
ATOM 694 N N . ASN A 1 88 ? 2.932 -4.960 1.777 1.00 96.62 88 ASN A N 1
ATOM 695 C CA . ASN A 1 88 ? 1.708 -5.719 2.033 1.00 96.62 88 ASN A CA 1
ATOM 696 C C . ASN A 1 88 ? 1.932 -6.827 3.076 1.00 96.62 88 ASN A C 1
ATOM 698 O O . ASN A 1 88 ? 1.132 -6.999 3.997 1.00 96.62 88 ASN A O 1
ATOM 702 N N . ASN A 1 89 ? 3.057 -7.542 2.989 1.00 96.62 89 ASN A N 1
ATOM 703 C CA . ASN A 1 89 ? 3.395 -8.575 3.966 1.00 96.62 89 ASN A CA 1
ATOM 704 C C . ASN A 1 89 ? 3.601 -8.003 5.377 1.00 96.62 89 ASN A C 1
ATOM 706 O O . ASN A 1 89 ? 3.150 -8.613 6.349 1.00 96.62 89 ASN A O 1
ATOM 710 N N . ARG A 1 90 ? 4.202 -6.810 5.502 1.00 95.25 90 ARG A N 1
ATOM 711 C CA . ARG A 1 90 ? 4.417 -6.141 6.801 1.00 95.25 90 ARG A CA 1
ATOM 712 C C . ARG A 1 90 ? 3.117 -5.759 7.516 1.00 95.25 90 ARG A C 1
ATOM 714 O O . ARG A 1 90 ? 3.098 -5.710 8.744 1.00 95.25 90 ARG A O 1
ATOM 721 N N . VAL A 1 91 ? 2.032 -5.507 6.782 1.00 94.62 91 VAL A N 1
ATOM 722 C CA . VAL A 1 91 ? 0.739 -5.101 7.370 1.00 94.62 91 VAL A CA 1
ATOM 723 C C . VAL A 1 91 ? -0.246 -6.253 7.562 1.00 94.62 91 VAL A C 1
ATOM 725 O O . VAL A 1 91 ? -1.305 -6.059 8.154 1.00 94.62 91 VAL A O 1
ATOM 728 N N . ARG A 1 92 ? 0.098 -7.471 7.125 1.00 91.31 92 ARG A N 1
ATOM 729 C CA . ARG A 1 92 ? -0.813 -8.630 7.101 1.00 91.31 92 ARG A CA 1
ATOM 730 C C . ARG A 1 92 ? -1.381 -9.020 8.472 1.00 91.31 92 ARG A C 1
ATOM 732 O O . ARG A 1 92 ? -2.482 -9.564 8.548 1.00 91.31 92 ARG A O 1
ATOM 739 N N . SER A 1 93 ? -0.644 -8.756 9.552 1.00 91.12 93 SER A N 1
ATOM 740 C CA . SER A 1 93 ? -1.065 -9.058 10.928 1.00 91.12 93 SER A CA 1
ATOM 741 C C . SER A 1 93 ? -2.074 -8.057 11.503 1.00 91.12 93 SER A C 1
ATOM 743 O O . SER A 1 93 ? -2.656 -8.316 12.556 1.00 91.12 93 SER A O 1
ATOM 745 N N . LYS A 1 94 ? -2.305 -6.921 10.836 1.00 90.81 94 LYS A N 1
ATOM 746 C CA . LYS A 1 94 ? -3.223 -5.881 11.307 1.00 90.81 94 LYS A CA 1
ATOM 747 C C . LYS A 1 94 ? -4.681 -6.251 11.041 1.00 90.81 94 LYS A C 1
ATOM 749 O O . LYS A 1 94 ? -5.014 -6.972 10.099 1.00 90.81 94 LYS A O 1
ATOM 754 N N . SER A 1 95 ? -5.564 -5.776 11.915 1.00 89.31 95 SER A N 1
ATOM 755 C CA . SER A 1 95 ? -6.997 -6.089 11.888 1.00 89.31 95 SER A CA 1
ATOM 756 C C . SER A 1 95 ? -7.851 -4.933 11.370 1.00 89.31 95 SER A C 1
ATOM 758 O O . SER A 1 95 ? -8.856 -5.181 10.708 1.00 89.31 95 SER A O 1
ATOM 760 N N . ASN A 1 96 ? -7.454 -3.687 11.637 1.00 93.25 96 ASN A N 1
ATOM 761 C CA . ASN A 1 96 ? -8.167 -2.498 11.188 1.00 93.25 96 ASN A CA 1
ATOM 762 C C . ASN A 1 96 ? -7.765 -2.131 9.749 1.00 93.25 96 ASN A C 1
ATOM 764 O O . ASN A 1 96 ? -6.593 -1.898 9.468 1.00 93.25 96 ASN A O 1
ATOM 768 N N . GLU A 1 97 ? -8.738 -2.056 8.842 1.00 93.19 97 GLU A N 1
ATOM 769 C CA . GLU A 1 97 ? -8.509 -1.759 7.419 1.00 93.19 97 GLU A CA 1
ATOM 770 C C . GLU A 1 97 ? -7.882 -0.375 7.168 1.00 93.19 97 GLU A C 1
ATOM 772 O O . GLU A 1 97 ? -7.036 -0.231 6.285 1.00 93.19 97 GLU A O 1
ATOM 777 N N . CYS A 1 98 ? -8.224 0.633 7.974 1.00 91.88 98 CYS A N 1
ATOM 778 C CA . CYS A 1 98 ? -7.660 1.977 7.854 1.00 91.88 98 CYS A CA 1
ATOM 779 C C . CYS A 1 98 ? -6.214 2.032 8.360 1.00 91.88 98 CYS A C 1
ATOM 781 O O . CYS A 1 98 ? -5.377 2.705 7.759 1.00 91.88 98 CYS A O 1
ATOM 783 N N . GLU A 1 99 ? -5.907 1.300 9.439 1.00 91.25 99 GLU A N 1
ATOM 784 C CA . GLU A 1 99 ? -4.535 1.132 9.934 1.00 91.25 99 GLU A CA 1
ATOM 785 C C . GLU A 1 99 ? -3.681 0.367 8.915 1.00 91.25 99 GLU A C 1
ATOM 787 O O . GLU A 1 99 ? -2.542 0.755 8.661 1.00 91.25 99 GLU A O 1
ATOM 792 N N . VAL A 1 100 ? -4.240 -0.678 8.290 1.00 93.94 100 VAL A N 1
ATOM 793 C CA . VAL A 1 100 ? -3.586 -1.419 7.202 1.00 93.94 100 VAL A CA 1
ATOM 794 C C . VAL A 1 100 ? -3.191 -0.475 6.076 1.00 93.94 100 VAL A C 1
ATOM 796 O O . VAL A 1 100 ? -2.018 -0.451 5.706 1.00 93.94 100 VAL A O 1
ATOM 799 N N . LEU A 1 101 ? -4.131 0.328 5.562 1.00 93.25 101 LEU A N 1
ATOM 800 C CA . LEU A 1 101 ? -3.835 1.256 4.473 1.00 93.25 101 LEU A CA 1
ATOM 801 C C . LEU A 1 101 ? -2.796 2.302 4.878 1.00 93.25 101 LEU A C 1
ATOM 803 O O . LEU A 1 101 ? -1.859 2.559 4.124 1.00 93.25 101 LEU A O 1
ATOM 807 N N . LEU A 1 102 ? -2.929 2.866 6.079 1.00 90.12 102 LEU A N 1
ATOM 808 C CA . LEU A 1 102 ? -1.996 3.864 6.589 1.00 90.12 102 LEU A CA 1
ATOM 809 C C . LEU A 1 102 ? -0.570 3.307 6.693 1.00 90.12 102 LEU A C 1
ATOM 811 O O . LEU A 1 102 ? 0.369 3.893 6.158 1.00 90.12 102 LEU A O 1
ATOM 815 N N . LYS A 1 103 ? -0.398 2.156 7.352 1.00 90.62 103 LYS A N 1
ATOM 816 C CA . LYS A 1 103 ? 0.921 1.531 7.537 1.00 90.62 103 LYS A CA 1
ATOM 817 C C . LYS A 1 103 ? 1.502 1.025 6.220 1.00 90.62 103 LYS A C 1
ATOM 819 O O . LYS A 1 103 ? 2.714 1.103 6.031 1.00 90.62 103 LYS A O 1
ATOM 824 N N . PHE A 1 104 ? 0.655 0.550 5.308 1.00 93.25 104 PHE A N 1
ATOM 825 C CA . PHE A 1 104 ? 1.068 0.159 3.966 1.00 93.25 104 PHE A CA 1
ATOM 826 C C . PHE A 1 104 ? 1.634 1.365 3.214 1.00 93.25 104 PHE A C 1
ATOM 828 O O . PHE A 1 104 ? 2.774 1.315 2.762 1.00 93.25 104 PHE A O 1
ATOM 835 N N . TYR A 1 105 ? 0.892 2.475 3.172 1.00 89.00 105 TYR A N 1
ATOM 836 C CA . TYR A 1 105 ? 1.332 3.718 2.540 1.00 89.00 105 TYR A CA 1
ATOM 837 C C . TYR A 1 105 ? 2.644 4.241 3.140 1.00 89.00 105 TYR A C 1
ATOM 839 O O . TYR A 1 105 ? 3.587 4.529 2.406 1.00 89.00 105 TYR A O 1
ATOM 847 N N . MET A 1 106 ? 2.747 4.281 4.474 1.00 86.62 106 MET A N 1
ATOM 848 C CA . MET A 1 106 ? 3.982 4.690 5.153 1.00 86.62 106 MET A CA 1
ATOM 849 C C . MET A 1 106 ? 5.178 3.815 4.763 1.00 86.62 106 MET A C 1
ATOM 851 O O . MET A 1 106 ? 6.280 4.324 4.571 1.00 86.62 106 MET A O 1
ATOM 855 N N . CYS A 1 107 ? 4.969 2.501 4.647 1.00 91.12 107 CYS A N 1
ATOM 856 C CA . CYS A 1 107 ? 6.010 1.578 4.218 1.00 91.12 107 CYS A CA 1
ATOM 857 C C . CYS A 1 107 ? 6.475 1.882 2.789 1.00 91.12 107 CYS A C 1
ATOM 859 O O . CYS A 1 107 ? 7.676 2.007 2.573 1.00 91.12 107 CYS A O 1
ATOM 861 N N . ILE A 1 108 ? 5.544 2.071 1.845 1.00 89.81 108 ILE A N 1
ATOM 862 C CA . ILE A 1 108 ? 5.868 2.398 0.449 1.00 89.81 108 ILE A CA 1
ATOM 863 C C . ILE A 1 108 ? 6.758 3.636 0.386 1.00 89.81 108 ILE A C 1
ATOM 865 O O . ILE A 1 108 ? 7.845 3.592 -0.186 1.00 89.81 108 ILE A O 1
ATOM 869 N N . VAL A 1 109 ? 6.321 4.733 1.003 1.00 85.31 109 VAL A N 1
ATOM 870 C CA . VAL A 1 109 ? 7.057 5.995 0.917 1.00 85.31 109 VAL A CA 1
ATOM 871 C C . VAL A 1 109 ? 8.437 5.879 1.558 1.00 85.31 109 VAL A C 1
ATOM 873 O O . VAL A 1 109 ? 9.410 6.301 0.943 1.00 85.31 109 VAL A O 1
ATOM 876 N N . LYS A 1 110 ? 8.555 5.241 2.732 1.00 86.56 110 LYS A N 1
ATOM 877 C CA . LYS A 1 110 ? 9.855 5.026 3.386 1.00 86.56 110 LYS A CA 1
ATOM 878 C C . LYS A 1 110 ? 10.846 4.319 2.460 1.00 86.56 110 LYS A C 1
ATOM 880 O O . LYS A 1 110 ? 11.987 4.753 2.344 1.00 86.56 110 LYS A O 1
ATOM 885 N N . GLU A 1 111 ? 10.414 3.246 1.807 1.00 87.25 111 GLU A N 1
ATOM 886 C CA . GLU A 1 111 ? 11.276 2.443 0.936 1.00 87.25 111 GLU A CA 1
ATOM 887 C C . GLU A 1 111 ? 11.643 3.203 -0.347 1.00 87.25 111 GLU A C 1
ATOM 889 O O . GLU A 1 111 ? 12.782 3.117 -0.794 1.00 87.25 111 GLU A O 1
ATOM 894 N N . PHE A 1 112 ? 10.737 4.015 -0.905 1.00 79.25 112 PHE A N 1
ATOM 895 C CA . PHE A 1 112 ? 11.048 4.875 -2.055 1.00 79.25 112 PHE A CA 1
ATOM 896 C C . PHE A 1 112 ? 11.978 6.045 -1.707 1.00 79.25 112 PHE A C 1
ATOM 898 O O . PHE A 1 112 ? 12.848 6.378 -2.510 1.00 79.25 112 PHE A O 1
ATOM 905 N N . THR A 1 113 ? 11.843 6.645 -0.522 1.00 75.69 113 THR A N 1
ATOM 906 C CA . THR A 1 113 ? 12.742 7.711 -0.055 1.00 75.69 113 THR A CA 1
ATOM 907 C C . THR A 1 113 ? 14.132 7.167 0.278 1.00 75.69 113 THR A C 1
ATOM 909 O O . THR A 1 113 ? 15.126 7.788 -0.081 1.00 75.69 113 THR A O 1
ATOM 912 N N . GLN A 1 114 ? 14.227 5.985 0.898 1.00 62.09 114 GLN A N 1
ATOM 913 C CA . GLN A 1 114 ? 15.512 5.315 1.142 1.00 62.09 114 GLN A CA 1
ATOM 914 C C . GLN A 1 114 ? 16.164 4.797 -0.146 1.00 62.09 114 GLN A C 1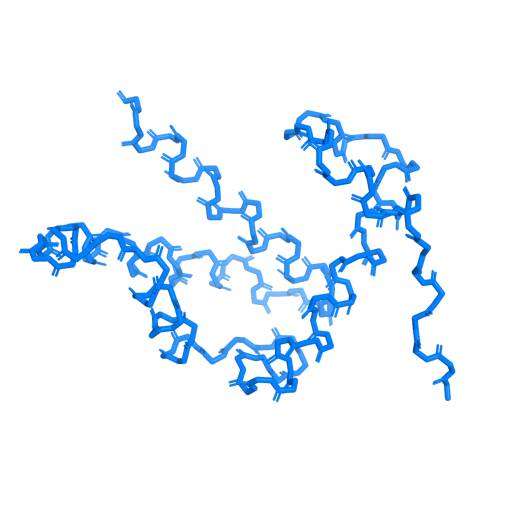
ATOM 916 O O . GLN A 1 114 ? 17.379 4.731 -0.227 1.00 62.09 114 GLN A O 1
ATOM 921 N N . ALA A 1 115 ? 15.370 4.462 -1.164 1.00 56.75 115 ALA A N 1
ATOM 922 C CA . ALA A 1 115 ? 15.840 4.030 -2.477 1.00 56.75 115 ALA A CA 1
ATOM 923 C C . ALA A 1 115 ? 16.385 5.154 -3.380 1.00 56.75 115 ALA A C 1
ATOM 925 O O . ALA A 1 115 ? 16.877 4.831 -4.467 1.00 56.75 115 ALA A O 1
ATOM 926 N N . ALA A 1 116 ? 16.214 6.421 -2.990 1.00 50.72 116 ALA A N 1
ATOM 927 C CA . ALA A 1 116 ? 16.668 7.611 -3.715 1.00 50.72 116 ALA A CA 1
ATOM 928 C C . ALA A 1 116 ? 17.962 8.226 -3.136 1.00 50.72 116 ALA A C 1
ATOM 930 O O . ALA A 1 116 ? 18.475 9.191 -3.703 1.00 50.72 116 ALA A O 1
ATOM 931 N N . LEU A 1 117 ? 18.466 7.664 -2.029 1.00 40.31 117 LEU A N 1
ATOM 932 C CA . LEU A 1 117 ? 19.794 7.888 -1.447 1.00 40.31 117 LEU A CA 1
ATOM 933 C C . LEU A 1 117 ? 20.717 6.718 -1.811 1.00 40.31 117 LEU A C 1
ATOM 935 O O . LEU A 1 117 ? 21.935 6.968 -1.926 1.00 40.31 117 LEU A O 1
#

Foldseek 3Di:
DPQDPQDVVLVVLVVVDDPVNCPDPVVVVSLLRVLSVVLVVCVVVVQDDFQAGPLVSVLVVVVVVDDVVLVVDVVSSVLLSVQLVVLLVVLVPDRHNSVSSVSSVVSSVVSVVVVVD

Solvent-accessible surface area (backbone atoms only — not comparable to full-atom values): 6689 Å² total; per-residue (Å²): 130,90,79,77,98,69,51,72,71,38,55,57,49,58,82,69,52,51,88,76,49,61,75,40,72,72,47,40,56,33,49,44,49,49,32,39,50,48,46,55,54,33,38,77,67,62,28,28,60,81,67,41,70,36,61,68,54,43,51,53,54,52,56,75,75,48,60,73,72,56,75,71,34,65,69,55,50,52,52,50,51,51,46,52,55,53,25,51,61,74,35,64,86,58,80,52,38,29,58,29,53,46,54,28,52,54,42,47,51,52,54,54,60,61,69,75,111